Protein AF-A0A9P7X6T1-F1 (afdb_monomer)

Foldseek 3Di:
DQQDCVQQNLCSLPDDPCCCVDPSVVVHCVVPVCSDAPQHDDPRGNPCPVVVVVVVVVCVVVVVVVFVDKAFDLVQADPPQFQDPCLLVDPDRSDPSNVDGFDWDDDPHIATRRHTDMDTD

Secondary structure (DSSP, 8-state):
-TT-HHHH-TTTTS--GGGGTSHHIIIIIIT-GGG--TT--GGGS-TTHHHHHHHHHHHHHHHHHH-S-EEE-GGGSPTT-SPPGGGGG---TT--GGG-SS-EEESSSEEETT---EEE-

pLDDT: mean 93.68, std 4.41, range [69.19, 98.44]

Radius of gyration: 17.25 Å; Cα contacts (8 Å, |Δi|>4): 108; chains: 1; bounding box: 41×31×41 Å

Nearest PDB structures (foldseek):
  7p6l-assembly3_C  TM=8.406E-01  e=4.278E-03  Thermothelomyces thermophilus ATCC 42464
  1oxa-assembly1_A  TM=5.833E-01  e=8.181E+00  Saccharopolyspora erythraea

Sequence (121 aa):
MHRSVELWGPDAIQFDPDRWLDERNKKYYLENPFIFLPFLAGPRICLGQQFAYNEISFFLIRFLQQFQHVELAPEGHPEGTLPPVEWKDDVNVGTRKPIEKIWPKSHVTMYCKGGLWVRVK

Solvent-accessible surface area (backbone atoms only — not comparable to full-atom values): 7432 Å² total; per-residue (Å²): 104,80,58,30,44,90,66,59,36,94,60,27,72,58,93,62,80,61,45,74,77,43,71,56,23,55,70,35,42,70,74,38,58,83,56,62,53,96,47,55,64,73,102,70,34,48,89,56,50,68,5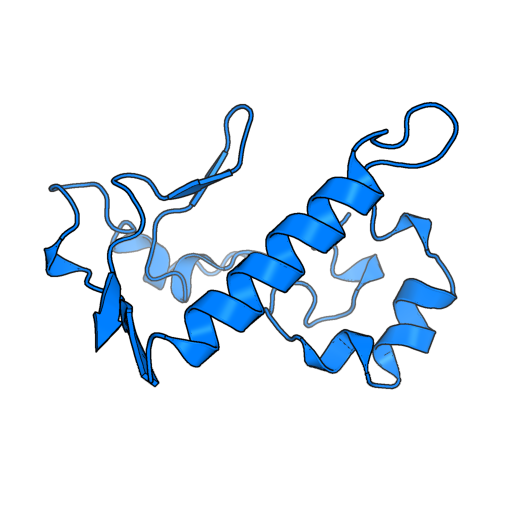7,50,53,50,53,52,52,51,49,52,54,54,48,58,72,71,33,83,42,78,41,83,30,76,86,70,45,49,89,92,23,59,52,63,76,68,29,62,73,56,80,60,87,86,65,57,54,52,76,48,85,58,26,79,44,70,82,94,58,78,45,45,41,65,54,86,46,64,49,72,77

Mean predicted aligned error: 4.04 Å

Structure (mmCIF, N/CA/C/O backbone):
data_AF-A0A9P7X6T1-F1
#
_entry.id   AF-A0A9P7X6T1-F1
#
loop_
_atom_site.group_PDB
_atom_site.id
_atom_site.type_symbol
_atom_site.label_atom_id
_atom_site.label_alt_id
_atom_site.label_comp_id
_atom_site.label_asym_id
_atom_site.label_entity_id
_atom_site.label_seq_id
_atom_site.pdbx_PDB_ins_code
_atom_site.Cartn_x
_atom_site.Cartn_y
_atom_site.Cartn_z
_atom_site.occupancy
_atom_site.B_iso_or_equiv
_atom_site.auth_seq_id
_atom_site.auth_comp_id
_atom_site.auth_asym_id
_atom_site.auth_atom_id
_atom_site.pdbx_PDB_model_num
ATOM 1 N N . MET A 1 1 ? -0.054 3.123 -15.336 1.00 89.75 1 MET A N 1
ATO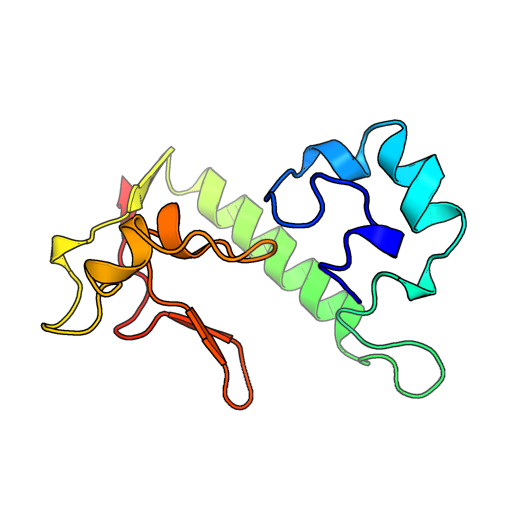M 2 C CA . MET A 1 1 ? 1.170 2.296 -15.421 1.00 89.75 1 MET A CA 1
ATOM 3 C C . MET A 1 1 ? 1.240 1.240 -14.312 1.00 89.75 1 MET A C 1
ATOM 5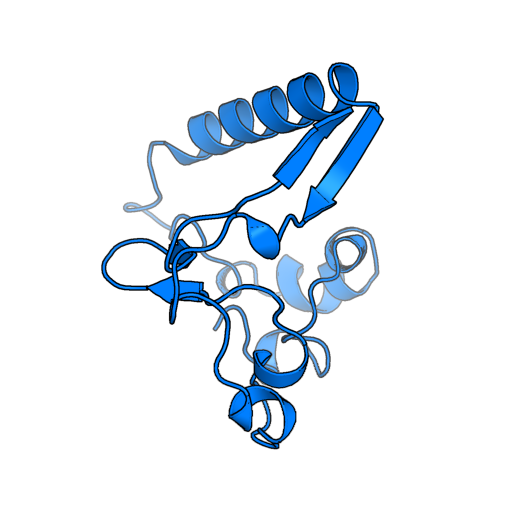 O O . MET A 1 1 ? 1.096 0.081 -14.656 1.00 89.75 1 MET A O 1
ATOM 9 N N . HIS A 1 2 ? 1.361 1.582 -13.016 1.00 92.00 2 HIS A N 1
ATOM 10 C CA . HIS A 1 2 ? 1.556 0.590 -11.924 1.00 92.00 2 HIS A CA 1
ATOM 11 C C . HIS A 1 2 ? 0.445 -0.467 -11.748 1.00 92.00 2 HIS A C 1
ATOM 13 O O . HIS A 1 2 ? 0.649 -1.455 -11.061 1.00 92.00 2 HIS A O 1
ATOM 19 N N . ARG A 1 3 ? -0.741 -0.246 -12.326 1.00 90.56 3 ARG A N 1
ATOM 20 C CA . ARG A 1 3 ? -1.870 -1.196 -12.341 1.00 90.56 3 ARG A CA 1
ATOM 21 C C . ARG A 1 3 ? -2.284 -1.588 -13.766 1.00 90.56 3 ARG A C 1
ATOM 23 O O . ARG A 1 3 ? -3.411 -2.010 -13.991 1.00 90.56 3 ARG A O 1
ATOM 30 N N . SER A 1 4 ? -1.416 -1.343 -14.752 1.00 92.31 4 SER A N 1
ATOM 31 C CA . SER A 1 4 ? -1.701 -1.675 -16.150 1.00 92.31 4 SER A CA 1
ATOM 32 C C . SER A 1 4 ? -1.603 -3.180 -16.352 1.00 92.31 4 SER A C 1
ATOM 34 O O . SER A 1 4 ? -0.530 -3.745 -16.155 1.00 92.31 4 SER A O 1
ATOM 36 N N . VAL A 1 5 ? -2.694 -3.801 -16.800 1.00 92.81 5 VAL A N 1
ATOM 37 C CA . VAL A 1 5 ? -2.729 -5.228 -17.156 1.00 92.81 5 VAL A CA 1
ATOM 38 C C . VAL A 1 5 ? -1.737 -5.552 -18.275 1.00 92.81 5 VAL A C 1
ATOM 40 O O . VAL A 1 5 ? -1.122 -6.612 -18.264 1.00 92.81 5 VAL A O 1
ATOM 43 N N . GLU A 1 6 ? -1.518 -4.615 -19.197 1.00 93.56 6 GLU A N 1
ATOM 44 C CA . GLU A 1 6 ? -0.551 -4.765 -20.290 1.00 93.56 6 GLU A CA 1
ATOM 45 C C . GLU A 1 6 ? 0.892 -4.910 -19.780 1.00 93.56 6 GLU A C 1
ATOM 47 O O . GLU A 1 6 ? 1.651 -5.720 -20.299 1.00 93.56 6 GLU A O 1
ATOM 52 N N . LEU A 1 7 ? 1.261 -4.160 -18.735 1.00 94.94 7 LEU A N 1
ATOM 53 C CA . LEU A 1 7 ? 2.628 -4.151 -18.199 1.00 94.94 7 LEU A CA 1
ATOM 54 C C . LEU A 1 7 ? 2.846 -5.199 -17.103 1.00 94.94 7 LEU A C 1
ATOM 56 O O . LEU A 1 7 ? 3.963 -5.671 -16.924 1.00 94.94 7 LEU A O 1
ATOM 60 N N . TRP A 1 8 ? 1.796 -5.536 -16.351 1.00 94.44 8 TRP A N 1
ATOM 61 C CA . TRP A 1 8 ? 1.903 -6.330 -15.123 1.00 94.44 8 TRP A CA 1
ATOM 62 C C . TRP A 1 8 ? 1.195 -7.687 -15.184 1.00 94.44 8 TRP A C 1
ATOM 64 O O . TRP A 1 8 ? 1.377 -8.495 -14.272 1.00 94.44 8 TRP A O 1
ATOM 74 N N . GLY A 1 9 ? 0.437 -7.961 -16.249 1.00 93.62 9 GLY A N 1
ATOM 75 C CA . GLY A 1 9 ? -0.340 -9.185 -16.415 1.00 93.62 9 GLY A CA 1
ATOM 76 C C . GLY A 1 9 ? -1.783 -9.089 -15.893 1.00 93.62 9 GLY A C 1
ATOM 77 O O . GLY A 1 9 ? -2.213 -8.049 -15.390 1.00 93.62 9 GLY A O 1
ATOM 78 N N . PRO A 1 10 ? -2.571 -10.172 -16.025 1.00 93.25 10 PRO A N 1
ATOM 79 C CA . PRO A 1 10 ? -4.000 -10.190 -15.681 1.00 93.25 10 PRO A CA 1
ATOM 80 C C . PRO A 1 10 ? -4.285 -9.937 -14.191 1.00 93.25 10 PRO A C 1
ATOM 82 O O . PRO A 1 10 ? -5.369 -9.489 -13.829 1.00 93.25 10 PRO A O 1
ATOM 85 N N . ASP A 1 11 ? -3.307 -10.185 -13.326 1.00 92.69 11 ASP A N 1
ATOM 86 C CA . ASP A 1 11 ? -3.355 -9.996 -11.879 1.00 92.69 11 ASP A CA 1
ATOM 87 C C . ASP A 1 11 ? -2.897 -8.594 -11.430 1.00 92.69 11 ASP A C 1
ATOM 89 O O . ASP A 1 11 ? -2.798 -8.350 -10.232 1.00 92.69 11 ASP A O 1
ATOM 93 N N . ALA A 1 12 ? -2.662 -7.644 -12.348 1.00 92.75 12 ALA A N 1
ATOM 94 C CA . ALA A 1 12 ? -2.128 -6.302 -12.055 1.00 92.75 12 ALA A CA 1
ATOM 95 C C . ALA A 1 12 ? -2.902 -5.491 -10.996 1.00 92.75 12 ALA A C 1
ATOM 97 O O . ALA A 1 12 ? -2.374 -4.536 -10.422 1.00 92.75 12 ALA A O 1
ATOM 98 N N . ILE A 1 13 ? -4.172 -5.826 -10.765 1.00 90.56 13 ILE A N 1
ATOM 99 C CA . ILE A 1 13 ? -5.017 -5.176 -9.758 1.00 90.56 13 ILE A CA 1
ATOM 100 C C . ILE A 1 13 ? -5.000 -5.877 -8.401 1.00 90.56 13 ILE A C 1
ATOM 102 O O . ILE A 1 13 ? -5.495 -5.306 -7.428 1.00 90.56 13 ILE A O 1
ATOM 106 N N . GLN A 1 14 ? -4.455 -7.087 -8.310 1.00 91.38 14 GLN A N 1
ATOM 107 C CA . GLN A 1 14 ? -4.380 -7.847 -7.070 1.00 91.38 14 GLN A CA 1
ATOM 108 C C . GLN A 1 14 ? -3.205 -7.368 -6.215 1.00 91.38 14 GLN A C 1
ATOM 110 O O . GLN A 1 14 ? -2.190 -6.892 -6.718 1.00 91.38 14 GLN A O 1
ATOM 115 N N . PHE A 1 15 ? -3.374 -7.438 -4.894 1.00 92.12 15 PHE A N 1
ATOM 116 C CA . PHE A 1 15 ? -2.262 -7.213 -3.978 1.00 92.12 15 PHE A CA 1
ATOM 117 C C . PHE A 1 15 ? -1.637 -8.572 -3.697 1.00 92.12 15 PHE A C 1
ATOM 119 O O . PHE A 1 15 ? -2.225 -9.370 -2.974 1.00 92.12 15 PHE A O 1
ATOM 126 N N . ASP A 1 16 ? -0.485 -8.817 -4.309 1.00 94.69 16 ASP A N 1
ATOM 127 C CA . ASP A 1 16 ? 0.258 -10.063 -4.191 1.00 94.69 16 ASP A CA 1
ATOM 128 C C . ASP A 1 16 ? 1.744 -9.735 -3.948 1.00 94.69 16 ASP A C 1
ATOM 130 O O . ASP A 1 16 ? 2.421 -9.258 -4.869 1.00 94.69 16 ASP A O 1
ATOM 134 N N . PRO A 1 17 ? 2.249 -9.907 -2.712 1.00 95.12 17 PRO A N 1
ATOM 135 C CA . PRO A 1 17 ? 3.649 -9.649 -2.396 1.00 95.12 17 PRO A CA 1
ATOM 136 C C . PRO A 1 17 ? 4.603 -10.679 -3.022 1.00 95.12 17 PRO A C 1
ATOM 138 O O . PRO A 1 17 ? 5.757 -10.338 -3.284 1.00 95.12 17 PRO A O 1
ATOM 141 N N . ASP A 1 18 ? 4.140 -11.893 -3.332 1.00 97.06 18 ASP A N 1
ATOM 142 C CA . ASP A 1 18 ? 4.991 -12.967 -3.859 1.00 97.06 18 ASP A CA 1
ATOM 143 C C . ASP A 1 18 ? 5.411 -12.711 -5.311 1.00 97.06 18 ASP A C 1
ATOM 145 O O . ASP A 1 18 ? 6.399 -13.269 -5.790 1.00 97.06 18 ASP A O 1
ATOM 149 N N . ARG A 1 19 ? 4.748 -11.774 -6.003 1.00 95.75 19 ARG A N 1
ATOM 150 C CA . ARG A 1 19 ? 5.108 -11.355 -7.370 1.00 95.75 19 ARG A CA 1
ATOM 151 C C . ARG A 1 19 ? 6.544 -10.850 -7.502 1.00 95.75 19 ARG A C 1
ATOM 153 O O . ARG A 1 19 ? 7.089 -10.840 -8.602 1.00 95.75 19 ARG A O 1
ATOM 160 N N . TRP A 1 20 ? 7.135 -10.373 -6.408 1.00 95.31 20 TRP A N 1
ATOM 161 C CA . TRP A 1 20 ? 8.521 -9.901 -6.373 1.00 95.31 20 TRP A CA 1
ATOM 162 C C . TRP A 1 20 ? 9.524 -11.036 -6.134 1.00 95.31 20 TRP A C 1
ATOM 164 O O . TRP A 1 20 ? 10.726 -10.842 -6.317 1.00 95.31 20 TRP A O 1
ATOM 174 N N . LEU A 1 21 ? 9.038 -12.210 -5.736 1.00 97.00 21 LEU A N 1
ATOM 175 C CA . LEU A 1 21 ? 9.834 -13.376 -5.361 1.00 97.00 21 LEU A CA 1
ATOM 176 C C . LEU A 1 21 ? 9.791 -14.483 -6.422 1.00 97.00 21 LEU A C 1
ATOM 178 O O . LEU A 1 21 ? 10.692 -15.317 -6.461 1.00 97.00 21 LEU A O 1
ATOM 182 N N . ASP A 1 22 ? 8.779 -14.483 -7.288 1.00 96.19 22 ASP A N 1
ATOM 183 C CA . ASP A 1 22 ? 8.601 -15.491 -8.331 1.00 96.19 22 ASP A CA 1
ATOM 184 C C . ASP A 1 22 ? 9.008 -15.016 -9.743 1.00 96.19 22 ASP A C 1
ATOM 186 O O . ASP A 1 22 ? 9.571 -13.937 -9.956 1.00 96.19 22 ASP A O 1
ATOM 190 N N . GLU A 1 23 ? 8.725 -15.851 -10.747 1.00 96.81 23 GLU A N 1
ATOM 191 C CA . GLU A 1 23 ? 9.097 -15.613 -12.146 1.00 96.81 23 GLU A CA 1
ATOM 192 C C . GLU A 1 23 ? 8.426 -14.373 -12.767 1.00 96.81 23 GLU A C 1
ATOM 194 O O . GLU A 1 23 ? 8.925 -13.838 -13.761 1.00 96.81 23 GLU A O 1
ATOM 199 N N . ARG A 1 24 ? 7.338 -13.853 -12.177 1.00 96.38 24 ARG A N 1
ATOM 200 C CA . ARG A 1 24 ? 6.707 -12.597 -12.613 1.00 96.38 24 ARG A CA 1
ATOM 201 C C . ARG A 1 24 ? 7.652 -11.417 -12.416 1.00 96.38 24 ARG A C 1
ATOM 203 O O . ARG A 1 24 ? 7.633 -10.500 -13.237 1.00 96.38 24 ARG A O 1
ATOM 210 N N . ASN A 1 25 ? 8.502 -11.440 -11.388 1.00 96.31 25 ASN A N 1
ATOM 211 C CA . ASN A 1 25 ? 9.481 -10.380 -11.158 1.00 96.31 25 ASN A CA 1
ATOM 212 C C . ASN A 1 25 ? 10.434 -10.245 -12.354 1.00 96.31 25 ASN A C 1
ATOM 214 O O . ASN A 1 25 ? 10.586 -9.162 -12.919 1.00 96.31 25 ASN A O 1
ATOM 218 N N . LYS A 1 26 ? 11.002 -11.375 -12.795 1.00 96.62 26 LYS A N 1
ATOM 219 C CA . LYS A 1 26 ? 1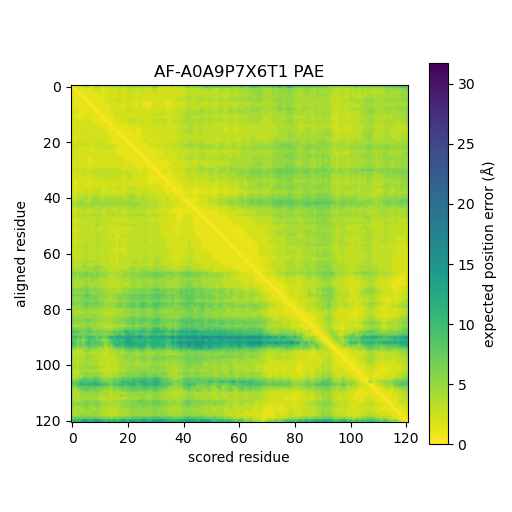1.866 -11.429 -13.981 1.00 96.62 26 LYS A CA 1
ATOM 220 C C . LYS A 1 26 ? 11.102 -11.005 -15.228 1.00 96.62 26 LYS A C 1
ATOM 222 O O . LYS A 1 26 ? 11.537 -10.099 -15.920 1.00 96.62 26 LYS A O 1
ATOM 227 N N . LYS A 1 27 ? 9.936 -11.613 -15.459 1.00 95.88 27 LYS A N 1
ATOM 228 C CA . LYS A 1 27 ? 9.123 -11.406 -16.662 1.00 95.88 27 LYS A CA 1
ATOM 229 C C . LYS A 1 27 ? 8.667 -9.958 -16.870 1.00 95.88 27 LYS A C 1
ATOM 231 O O . LYS A 1 27 ? 8.582 -9.524 -18.012 1.00 95.88 27 LYS A O 1
ATOM 236 N N . TYR A 1 28 ? 8.297 -9.251 -15.801 1.00 95.62 28 TYR A N 1
ATOM 237 C CA . TYR A 1 28 ? 7.687 -7.921 -15.906 1.00 95.62 28 TYR A CA 1
ATOM 238 C C . TYR A 1 28 ? 8.630 -6.809 -15.447 1.00 95.62 28 TYR A C 1
ATOM 240 O O . TYR A 1 28 ? 8.917 -5.888 -16.208 1.00 95.62 28 TYR A O 1
ATOM 248 N N . TYR A 1 29 ? 9.109 -6.872 -14.203 1.00 95.62 29 TYR A N 1
ATOM 249 C CA . TYR A 1 29 ? 9.832 -5.755 -13.598 1.00 95.62 29 TYR A CA 1
ATOM 250 C C . TYR A 1 29 ? 11.297 -5.687 -14.037 1.00 95.62 29 TYR A C 1
ATOM 252 O O . TYR A 1 29 ? 11.757 -4.611 -14.407 1.00 95.62 29 TYR A O 1
ATOM 260 N N . LEU A 1 30 ? 12.031 -6.805 -14.026 1.00 95.56 30 LEU A N 1
ATOM 261 C CA . LEU A 1 30 ? 13.459 -6.788 -14.378 1.00 95.56 30 LEU A CA 1
ATOM 262 C C . LEU A 1 30 ? 13.696 -6.512 -15.870 1.00 95.56 30 LEU A C 1
ATOM 264 O O . LEU A 1 30 ? 14.667 -5.840 -16.206 1.00 95.56 30 LEU A O 1
ATOM 268 N N . GLU A 1 31 ? 12.793 -6.967 -16.743 1.00 94.81 31 GLU A N 1
ATOM 269 C CA . GLU A 1 31 ? 12.797 -6.648 -18.182 1.00 94.81 31 GLU A CA 1
ATOM 270 C C . GLU A 1 31 ? 12.512 -5.161 -18.456 1.00 94.81 31 GLU A C 1
ATOM 272 O O . GLU A 1 31 ? 13.031 -4.584 -19.411 1.00 94.81 31 GLU A O 1
ATOM 277 N N . ASN A 1 32 ? 11.699 -4.505 -17.618 1.00 94.12 32 ASN A N 1
ATOM 278 C CA . ASN A 1 32 ? 11.375 -3.088 -17.776 1.00 94.12 32 ASN A CA 1
ATOM 279 C C . ASN A 1 32 ? 11.195 -2.372 -16.424 1.00 94.12 32 ASN A C 1
ATOM 281 O O . ASN A 1 32 ? 10.066 -2.115 -16.003 1.00 94.12 32 ASN A O 1
ATOM 285 N N . PRO A 1 33 ? 12.282 -1.949 -15.754 1.00 93.38 33 PRO A N 1
ATOM 286 C CA . PRO A 1 33 ? 12.193 -1.352 -14.417 1.00 93.38 33 PRO A CA 1
ATOM 287 C C . PRO A 1 33 ? 11.363 -0.059 -14.350 1.00 93.38 33 PRO A C 1
ATOM 289 O O . PRO A 1 33 ? 10.844 0.299 -13.293 1.00 93.38 33 PRO A O 1
ATOM 292 N N . PHE A 1 34 ? 11.186 0.634 -15.481 1.00 93.94 34 PHE A N 1
ATOM 293 C CA . PHE A 1 34 ? 10.407 1.871 -15.566 1.00 93.94 34 PHE A CA 1
ATOM 294 C C . PHE A 1 34 ? 8.888 1.654 -15.494 1.00 93.94 34 PHE A C 1
ATOM 296 O O . PHE A 1 34 ? 8.151 2.639 -15.459 1.00 93.94 34 PHE A O 1
ATOM 303 N N . ILE A 1 35 ? 8.399 0.407 -15.413 1.00 94.81 35 ILE A N 1
ATOM 304 C CA . ILE A 1 35 ? 6.978 0.121 -15.137 1.00 94.81 35 ILE A CA 1
ATOM 305 C C . ILE A 1 35 ? 6.600 0.284 -13.653 1.00 94.81 35 ILE A C 1
ATOM 307 O O . ILE A 1 35 ? 5.412 0.200 -13.317 1.00 94.81 35 ILE A O 1
ATOM 311 N N . PHE A 1 36 ? 7.585 0.511 -12.773 1.00 95.06 36 PHE A N 1
ATOM 312 C CA . PHE A 1 36 ? 7.407 0.732 -11.337 1.00 95.06 36 PHE A CA 1
ATOM 313 C C . PHE A 1 36 ? 8.213 1.944 -10.845 1.00 95.06 36 PHE A C 1
ATOM 315 O O . PHE A 1 36 ? 9.400 1.845 -10.546 1.00 95.06 36 PHE A O 1
ATOM 322 N N . LEU A 1 37 ? 7.556 3.098 -10.722 1.00 94.69 37 LEU A N 1
ATOM 323 C CA . LEU A 1 37 ? 8.165 4.385 -10.367 1.00 94.69 37 LEU A CA 1
ATOM 324 C C . LEU A 1 37 ? 7.515 5.031 -9.125 1.00 94.69 37 LEU A C 1
ATOM 326 O O . LEU A 1 37 ? 7.023 6.159 -9.207 1.00 94.69 37 LEU A O 1
ATOM 330 N N . PRO A 1 38 ? 7.493 4.368 -7.952 1.00 92.81 38 PRO A N 1
ATOM 331 C CA . PRO A 1 38 ? 6.906 4.944 -6.736 1.00 92.81 38 PRO A CA 1
ATOM 332 C C . PRO A 1 38 ? 7.645 6.199 -6.241 1.00 92.81 38 PRO A C 1
ATOM 334 O O . PRO A 1 38 ? 7.050 7.036 -5.570 1.00 92.81 38 PRO A O 1
ATOM 337 N N . PHE A 1 39 ? 8.922 6.347 -6.606 1.00 95.31 39 PHE A N 1
ATOM 338 C CA . PHE A 1 39 ? 9.785 7.475 -6.247 1.00 95.31 39 PHE A CA 1
ATOM 339 C C . PHE A 1 39 ? 10.258 8.277 -7.469 1.00 95.31 39 PHE A C 1
ATOM 341 O O . PHE A 1 39 ? 11.221 9.036 -7.359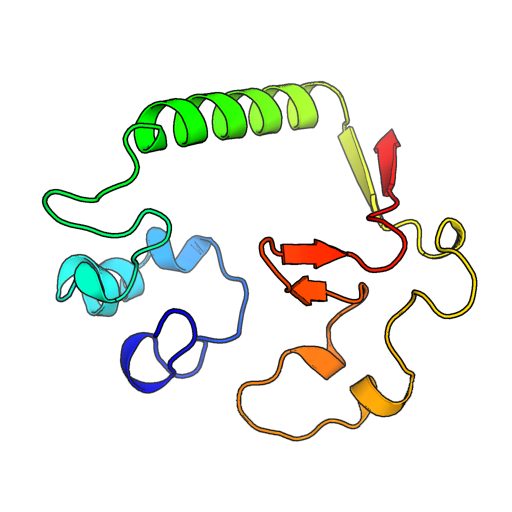 1.00 95.31 39 PHE A O 1
ATOM 348 N N . LEU A 1 40 ? 9.578 8.129 -8.617 1.00 93.94 40 LEU A N 1
ATOM 349 C CA . LEU A 1 40 ? 10.044 8.576 -9.940 1.00 93.94 40 LEU A CA 1
ATOM 350 C C . LEU A 1 40 ? 11.358 7.878 -10.354 1.00 93.94 40 LEU A C 1
ATOM 352 O O . LEU A 1 40 ? 11.729 6.852 -9.790 1.00 93.94 40 LEU A O 1
ATOM 356 N N . ALA A 1 41 ? 12.029 8.395 -11.382 1.00 93.31 41 ALA A N 1
ATOM 357 C CA . ALA A 1 41 ? 13.336 7.933 -11.843 1.00 93.31 41 ALA A CA 1
ATOM 358 C C . ALA A 1 41 ? 14.164 9.097 -12.411 1.00 93.31 41 ALA A C 1
ATOM 360 O O . ALA A 1 41 ? 13.655 10.199 -12.637 1.00 93.31 41 ALA A O 1
ATOM 361 N N . GLY A 1 42 ? 15.450 8.837 -12.658 1.00 93.81 42 GLY A N 1
ATOM 362 C CA . GLY A 1 42 ? 16.375 9.808 -13.240 1.00 93.81 42 GLY A CA 1
ATOM 363 C C . GLY A 1 42 ? 16.771 10.931 -12.269 1.00 93.81 42 GLY A C 1
ATOM 364 O O . GLY A 1 42 ? 16.675 10.762 -11.055 1.00 93.81 42 GLY A O 1
ATOM 365 N N . PRO A 1 43 ? 17.197 12.104 -12.775 1.00 95.94 43 PRO A N 1
ATOM 366 C CA . PRO A 1 43 ? 17.727 13.200 -11.950 1.00 95.94 43 PRO A CA 1
ATOM 367 C C . PRO A 1 43 ? 16.741 13.805 -10.937 1.00 95.94 43 PRO A C 1
ATOM 369 O O . PRO A 1 43 ? 17.133 14.601 -10.090 1.00 95.94 43 PRO A O 1
ATOM 372 N N . ARG A 1 44 ? 15.449 13.476 -11.051 1.00 95.44 44 ARG A N 1
ATOM 373 C CA . ARG A 1 44 ? 14.367 13.944 -10.170 1.00 95.44 44 ARG A CA 1
ATOM 374 C C . ARG A 1 44 ? 13.795 12.822 -9.298 1.00 95.44 44 ARG A C 1
ATOM 376 O O . ARG A 1 44 ? 12.704 12.985 -8.756 1.00 95.44 44 ARG A O 1
ATOM 383 N N . ILE A 1 45 ? 14.507 11.699 -9.179 1.00 96.38 45 ILE A N 1
ATOM 384 C CA . ILE A 1 45 ? 14.164 10.635 -8.235 1.00 96.38 45 ILE A CA 1
ATOM 385 C C . ILE A 1 45 ? 14.098 11.198 -6.811 1.00 96.38 45 ILE A C 1
ATOM 387 O O . ILE A 1 45 ? 14.840 12.119 -6.457 1.00 96.38 45 ILE A O 1
ATOM 391 N N . CYS A 1 46 ? 13.182 10.679 -5.997 1.00 97.00 46 CYS A N 1
ATOM 392 C CA . CYS A 1 46 ? 13.011 11.135 -4.625 1.00 97.00 46 CYS A CA 1
ATOM 393 C C . CYS A 1 46 ? 14.323 10.999 -3.839 1.00 97.00 46 CYS A C 1
ATOM 395 O O . CYS A 1 46 ? 14.788 9.889 -3.578 1.00 97.00 46 CYS A O 1
ATOM 397 N N . LEU A 1 47 ? 14.879 12.128 -3.388 1.00 97.81 47 LEU A N 1
ATOM 398 C CA . LEU A 1 47 ? 16.092 12.150 -2.564 1.00 97.81 47 LEU A CA 1
ATOM 399 C C . LEU A 1 47 ? 15.909 11.368 -1.249 1.00 97.81 47 LEU A C 1
ATOM 401 O O . LEU A 1 47 ? 16.860 10.810 -0.713 1.00 97.81 47 LEU A O 1
ATOM 405 N N . GLY A 1 48 ? 14.670 11.293 -0.757 1.00 97.88 48 GLY A N 1
ATOM 406 C CA . GLY A 1 48 ? 14.297 10.557 0.447 1.00 97.88 48 GLY A CA 1
ATOM 407 C C . GLY A 1 48 ? 13.998 9.072 0.235 1.00 97.88 48 GLY A C 1
ATOM 408 O O . GLY A 1 48 ? 13.561 8.437 1.185 1.00 97.88 48 GLY A O 1
ATOM 409 N N . GLN A 1 49 ? 14.192 8.493 -0.957 1.00 96.94 49 GLN A N 1
ATOM 410 C CA . GLN A 1 49 ? 13.815 7.098 -1.235 1.00 96.94 49 GLN A CA 1
ATOM 411 C C . GLN A 1 49 ? 14.448 6.096 -0.257 1.00 96.94 49 GLN A C 1
ATOM 413 O O . GLN A 1 49 ? 13.753 5.249 0.297 1.00 96.94 49 GLN A O 1
ATOM 418 N N . GLN A 1 50 ? 15.759 6.196 -0.022 1.00 97.44 50 GLN A N 1
ATOM 419 C CA . GLN A 1 50 ? 16.458 5.274 0.884 1.00 97.44 50 GLN A CA 1
ATOM 420 C C . GLN A 1 50 ? 16.016 5.466 2.337 1.00 97.44 50 GLN A C 1
ATOM 422 O O . GLN A 1 50 ? 15.819 4.498 3.066 1.00 97.44 50 GLN A O 1
ATOM 427 N N . PHE A 1 51 ? 15.786 6.718 2.738 1.00 98.12 51 PHE A N 1
ATOM 428 C CA . PHE A 1 51 ? 15.244 7.033 4.055 1.00 98.12 51 PHE A CA 1
ATOM 429 C C . PHE A 1 51 ? 13.838 6.446 4.234 1.00 98.12 51 PHE A C 1
ATOM 431 O O . PHE A 1 51 ? 13.583 5.771 5.224 1.00 98.12 51 PHE A O 1
ATOM 438 N N . ALA A 1 52 ? 12.960 6.608 3.242 1.00 97.62 52 ALA A N 1
ATOM 439 C CA . ALA A 1 52 ? 11.611 6.056 3.266 1.00 97.62 52 ALA A CA 1
ATOM 440 C C . ALA A 1 52 ? 11.616 4.526 3.394 1.00 97.62 52 ALA A C 1
ATOM 442 O O . ALA A 1 52 ? 10.835 3.990 4.178 1.00 97.62 52 ALA A O 1
ATOM 443 N N . TYR A 1 53 ? 12.506 3.827 2.675 1.00 97.50 53 TYR A N 1
ATOM 444 C CA . TYR A 1 53 ? 12.650 2.375 2.812 1.00 97.50 53 TYR A CA 1
ATOM 445 C C . TYR A 1 53 ? 13.128 1.959 4.202 1.00 97.50 53 TYR A C 1
ATOM 447 O O . TYR A 1 53 ? 12.604 0.990 4.752 1.00 97.50 53 TYR A O 1
ATOM 455 N N . ASN A 1 54 ? 14.068 2.694 4.792 1.00 98.19 54 ASN A N 1
ATOM 456 C CA . ASN A 1 54 ? 14.553 2.404 6.139 1.00 98.19 54 ASN A CA 1
ATOM 457 C C . ASN A 1 54 ? 13.463 2.627 7.193 1.00 98.19 54 ASN A C 1
ATOM 459 O O . ASN A 1 54 ? 13.207 1.734 7.998 1.00 98.19 54 ASN A O 1
ATOM 463 N N . GLU A 1 55 ? 12.783 3.773 7.147 1.00 98.44 55 GLU A N 1
ATOM 464 C CA . GLU A 1 55 ? 11.700 4.124 8.071 1.00 98.44 55 GLU A CA 1
ATOM 465 C C . GLU A 1 55 ? 10.558 3.104 8.016 1.00 98.44 55 GLU A C 1
ATOM 467 O O . GLU A 1 55 ? 10.152 2.578 9.053 1.00 98.44 55 GLU A O 1
ATOM 472 N N . ILE A 1 56 ? 10.066 2.758 6.817 1.00 97.75 56 ILE A N 1
ATOM 473 C CA . ILE A 1 56 ? 8.939 1.823 6.702 1.00 97.75 56 ILE A CA 1
ATOM 474 C C . ILE A 1 56 ? 9.333 0.400 7.098 1.00 97.75 56 ILE A C 1
ATOM 476 O O . ILE A 1 56 ? 8.547 -0.287 7.746 1.00 97.75 56 ILE A O 1
ATOM 480 N N . SER A 1 57 ? 10.551 -0.037 6.764 1.00 97.94 57 SER A N 1
ATOM 481 C CA . SER A 1 57 ? 11.037 -1.367 7.144 1.00 97.94 57 SER A CA 1
ATOM 482 C C . SER A 1 57 ? 11.185 -1.472 8.657 1.00 97.94 57 SER A C 1
ATOM 484 O O . SER A 1 57 ? 10.704 -2.430 9.260 1.00 97.94 57 SER A O 1
ATOM 486 N N . PHE A 1 58 ? 11.792 -0.461 9.286 1.00 98.38 58 PHE A N 1
ATOM 487 C CA . PHE A 1 58 ? 11.919 -0.402 10.736 1.00 98.38 58 PHE A CA 1
ATOM 488 C C . PHE A 1 58 ? 10.546 -0.381 11.407 1.00 98.38 58 PHE A C 1
ATOM 490 O O . PHE A 1 58 ? 10.286 -1.206 12.284 1.00 98.38 58 PHE A O 1
ATOM 497 N N . PHE A 1 59 ? 9.646 0.502 10.965 1.00 98.19 59 PHE A N 1
ATOM 498 C CA . PHE A 1 59 ? 8.290 0.588 11.495 1.00 98.19 59 PHE A CA 1
ATOM 499 C C . PHE A 1 59 ? 7.562 -0.755 11.403 1.00 98.19 59 PHE A C 1
ATOM 501 O O . PHE A 1 59 ? 7.069 -1.233 12.420 1.00 98.19 59 PHE A O 1
ATOM 508 N N . LEU A 1 60 ? 7.531 -1.392 10.226 1.00 97.06 60 LEU A N 1
ATOM 509 C CA . LEU A 1 60 ? 6.838 -2.668 10.025 1.00 97.06 60 LEU A CA 1
ATOM 510 C C . LEU A 1 60 ? 7.395 -3.767 10.932 1.00 97.06 60 LEU A C 1
ATOM 512 O O . LEU A 1 60 ? 6.621 -4.468 11.582 1.00 97.06 60 LEU A O 1
ATOM 516 N N . ILE A 1 61 ? 8.722 -3.890 11.032 1.00 97.88 61 ILE A N 1
ATOM 517 C CA . ILE A 1 61 ? 9.363 -4.885 11.903 1.00 97.88 61 ILE A CA 1
ATOM 518 C C . ILE A 1 61 ? 8.989 -4.634 13.366 1.00 97.88 61 ILE A C 1
ATOM 520 O O . ILE A 1 61 ? 8.557 -5.554 14.057 1.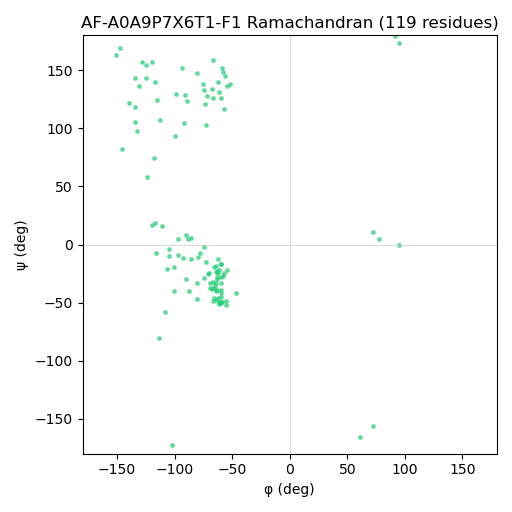00 97.88 61 ILE A O 1
ATOM 524 N N . ARG A 1 62 ? 9.124 -3.394 13.850 1.00 98.12 62 ARG A N 1
ATOM 525 C CA . ARG A 1 62 ? 8.812 -3.052 15.246 1.00 98.12 62 ARG A CA 1
ATOM 526 C C . ARG A 1 62 ? 7.329 -3.206 15.559 1.00 98.12 62 ARG A C 1
ATOM 528 O O . ARG A 1 62 ? 6.989 -3.666 16.643 1.00 98.12 62 ARG A O 1
ATOM 535 N N . PHE A 1 63 ? 6.464 -2.861 14.613 1.00 97.12 63 PHE A N 1
ATOM 536 C CA . PHE A 1 63 ? 5.021 -3.005 14.735 1.00 97.12 63 PHE A CA 1
ATOM 537 C C . PHE A 1 63 ? 4.615 -4.479 14.864 1.00 97.12 63 PHE A C 1
ATOM 539 O O . PHE A 1 63 ? 3.901 -4.825 15.800 1.00 97.12 63 PHE A O 1
ATOM 546 N N . LEU A 1 64 ? 5.141 -5.357 14.003 1.00 96.12 64 LEU A N 1
ATOM 547 C CA . LEU A 1 64 ? 4.867 -6.801 14.044 1.00 96.12 64 LEU A CA 1
ATOM 548 C C . LEU A 1 64 ? 5.518 -7.519 15.238 1.00 96.12 64 LEU A C 1
ATOM 550 O O . LEU A 1 64 ? 5.036 -8.560 15.666 1.00 96.12 64 LEU A O 1
ATOM 554 N N . GLN A 1 65 ? 6.613 -6.983 15.784 1.00 96.88 65 GLN A N 1
ATOM 555 C CA . GLN A 1 65 ? 7.210 -7.486 17.027 1.00 96.88 65 GLN A CA 1
ATOM 556 C C . GLN A 1 65 ? 6.402 -7.099 18.269 1.00 96.88 65 GLN A C 1
ATOM 558 O O . GLN A 1 65 ? 6.467 -7.802 19.274 1.00 96.88 65 GLN A O 1
ATOM 563 N N . GLN A 1 66 ? 5.696 -5.968 18.216 1.00 97.44 66 GLN A N 1
ATOM 564 C CA . GLN A 1 66 ? 4.939 -5.434 19.344 1.00 97.44 66 GLN A CA 1
ATOM 565 C C . GLN A 1 66 ? 3.515 -5.988 19.411 1.00 97.44 66 GLN A C 1
ATOM 567 O O . GLN A 1 66 ? 3.018 -6.244 20.503 1.00 97.44 66 GLN A O 1
ATOM 572 N N . PHE A 1 67 ? 2.854 -6.142 18.263 1.00 97.25 67 PHE A N 1
ATOM 573 C CA . PHE A 1 67 ? 1.462 -6.576 18.185 1.00 97.25 67 PHE A CA 1
ATOM 574 C C . PHE A 1 67 ? 1.377 -7.928 17.496 1.00 97.25 67 PHE A C 1
ATOM 576 O O . PHE A 1 67 ? 1.825 -8.089 16.361 1.00 97.25 67 PHE A O 1
ATOM 583 N N . GLN A 1 68 ? 0.770 -8.896 18.175 1.00 95.81 68 GLN A N 1
ATOM 584 C CA . GLN A 1 68 ? 0.612 -10.243 17.643 1.00 95.81 68 GLN A CA 1
ATOM 585 C C . GLN A 1 68 ? -0.572 -10.316 16.675 1.00 95.81 68 GLN A C 1
ATOM 587 O O . GLN A 1 68 ? -0.541 -11.091 15.720 1.00 95.81 68 GLN A O 1
ATOM 592 N N . HIS A 1 69 ? -1.620 -9.524 16.919 1.00 96.38 69 HIS A N 1
ATOM 593 C CA . HIS A 1 69 ? -2.818 -9.507 16.085 1.00 96.38 69 HIS A CA 1
ATOM 594 C C . HIS A 1 69 ? -3.206 -8.086 15.700 1.00 96.38 69 HIS A C 1
ATOM 596 O O . HIS A 1 69 ? -3.235 -7.180 16.533 1.00 96.38 69 HIS A O 1
ATOM 602 N N . VAL A 1 70 ? -3.562 -7.918 14.426 1.00 96.19 70 VAL A N 1
ATOM 603 C CA . VAL A 1 70 ? -4.033 -6.655 13.859 1.00 96.19 70 VAL A CA 1
ATOM 604 C C . VAL A 1 70 ? -5.257 -6.942 13.007 1.00 96.19 70 VAL A C 1
ATOM 606 O O . VAL A 1 70 ? -5.187 -7.676 12.023 1.00 96.19 70 VAL A O 1
ATOM 609 N N . GLU A 1 71 ? -6.386 -6.357 13.383 1.00 96.50 71 GLU A N 1
ATOM 610 C CA . GLU A 1 71 ? -7.655 -6.519 12.683 1.00 96.50 71 GLU A CA 1
ATOM 611 C C . GLU A 1 71 ? -8.217 -5.163 12.287 1.00 96.50 71 GLU A C 1
ATOM 613 O O . GLU A 1 71 ? -8.142 -4.204 13.053 1.00 96.50 71 GLU A O 1
ATOM 618 N N . LEU A 1 72 ? -8.843 -5.087 11.112 1.00 95.31 72 LEU A N 1
ATOM 619 C CA . LEU A 1 72 ? -9.618 -3.909 10.738 1.00 95.31 72 LEU A CA 1
ATOM 620 C C . LEU A 1 72 ? -10.787 -3.723 11.721 1.00 95.31 72 LEU A C 1
ATOM 622 O O . LEU A 1 72 ? -11.458 -4.691 12.086 1.00 95.31 72 LEU A O 1
ATOM 626 N N . ALA A 1 73 ? -11.046 -2.473 12.094 1.00 95.88 73 ALA A N 1
ATOM 627 C CA . ALA A 1 73 ? -12.099 -2.065 13.017 1.00 95.88 73 ALA A CA 1
ATOM 628 C C . ALA A 1 73 ? -13.116 -1.139 12.316 1.00 95.88 73 ALA A C 1
ATOM 630 O O . ALA A 1 73 ? -13.078 0.078 12.518 1.00 95.88 73 ALA A O 1
ATOM 631 N N . PRO A 1 74 ? -14.008 -1.670 11.450 1.00 92.38 74 PRO A N 1
ATOM 632 C CA . PRO A 1 74 ? -14.972 -0.855 10.706 1.00 92.38 74 PRO A CA 1
ATOM 633 C C . PRO A 1 74 ? -15.889 -0.024 11.605 1.00 92.38 74 PRO A C 1
ATOM 635 O O . PRO A 1 74 ? -16.340 1.037 11.196 1.00 92.38 74 PRO A O 1
ATOM 638 N N . GLU A 1 75 ? -16.141 -0.480 12.831 1.00 93.44 75 GLU A N 1
ATOM 639 C CA . GLU A 1 75 ? -16.958 0.227 13.817 1.00 93.44 75 GLU A CA 1
ATOM 640 C C . GLU A 1 75 ? -16.340 1.549 14.296 1.00 93.44 75 GLU A C 1
ATOM 642 O O . GLU A 1 75 ? -17.055 2.402 14.811 1.00 93.44 75 GLU A O 1
ATOM 647 N N . GLY A 1 76 ? -15.028 1.740 14.111 1.00 92.62 76 GLY A N 1
ATOM 648 C CA . GLY A 1 76 ? -14.344 2.996 14.425 1.00 92.62 76 GLY A CA 1
ATOM 649 C C . GLY A 1 76 ? -14.521 4.083 13.359 1.00 92.62 76 GLY A C 1
ATOM 650 O O . GLY A 1 76 ? -14.160 5.235 13.592 1.00 92.62 76 GLY A O 1
ATOM 651 N N . HIS A 1 77 ? -15.062 3.746 12.184 1.00 94.56 77 HIS A N 1
ATOM 652 C CA . HIS A 1 77 ? -15.223 4.700 11.091 1.00 94.56 77 HIS A CA 1
ATOM 653 C C . HIS A 1 77 ? -16.381 5.681 11.347 1.00 94.56 77 HIS A C 1
ATOM 655 O O . HIS A 1 77 ? -17.495 5.245 11.641 1.00 94.56 77 HIS A O 1
ATOM 661 N N . PRO A 1 78 ? -16.179 6.999 11.137 1.00 95.31 78 PRO A N 1
ATOM 662 C CA . PRO A 1 78 ? -17.279 7.959 11.140 1.00 95.31 78 PRO A CA 1
ATOM 663 C C . PRO A 1 78 ? -18.336 7.623 10.081 1.00 95.31 78 PRO A C 1
ATOM 665 O O . PRO A 1 78 ? -18.024 7.060 9.023 1.00 95.31 78 PRO A O 1
ATOM 668 N N . GLU A 1 79 ? -19.582 8.020 10.333 1.00 93.62 79 GLU A N 1
ATOM 669 C CA . GLU A 1 79 ? -20.698 7.769 9.421 1.00 93.62 79 GLU A CA 1
ATOM 670 C C . GLU A 1 79 ? -20.408 8.301 8.002 1.00 93.62 79 GLU A C 1
ATOM 672 O O . GLU A 1 79 ? -19.835 9.375 7.808 1.00 93.62 79 GLU A O 1
ATOM 677 N N . GLY A 1 80 ? -20.743 7.504 6.981 1.00 92.94 80 GLY A N 1
ATOM 678 C CA . GLY A 1 80 ? -20.521 7.855 5.571 1.00 92.94 80 GLY A CA 1
ATOM 679 C C . GLY A 1 80 ? -19.058 7.820 5.097 1.00 92.94 80 GLY A C 1
ATOM 680 O O . GLY A 1 80 ? -18.747 8.309 3.998 1.00 92.94 80 GLY A O 1
ATOM 681 N N . THR A 1 81 ? -18.134 7.269 5.895 1.00 95.06 81 THR A N 1
ATOM 682 C CA . THR A 1 81 ? -16.714 7.138 5.510 1.00 95.06 81 THR A CA 1
ATOM 683 C C . THR A 1 81 ? -16.310 5.750 5.015 1.00 95.06 81 THR A C 1
ATOM 685 O O . THR A 1 81 ? -15.320 5.643 4.290 1.00 95.06 81 THR A O 1
ATOM 688 N N . LEU A 1 82 ? -17.098 4.717 5.322 1.00 94.31 82 LEU A N 1
ATOM 689 C CA . LEU A 1 82 ? -16.945 3.378 4.749 1.00 94.31 82 LEU A CA 1
ATOM 690 C C . LEU A 1 82 ? -17.251 3.368 3.237 1.00 94.31 82 LEU A C 1
ATOM 692 O O . LEU A 1 82 ? -17.933 4.276 2.748 1.00 94.31 82 LEU A O 1
ATOM 696 N N . PRO A 1 83 ? -16.756 2.365 2.485 1.00 94.88 83 PRO A N 1
ATOM 697 C CA . PRO A 1 83 ? -17.086 2.198 1.073 1.00 94.88 83 PRO A CA 1
ATOM 698 C C . PRO A 1 83 ? -18.602 2.206 0.814 1.00 94.88 83 PRO A C 1
ATOM 700 O O . PRO A 1 83 ? -19.341 1.570 1.570 1.00 94.88 83 PRO A O 1
ATOM 703 N N . PRO A 1 84 ? -19.070 2.884 -0.250 1.00 93.56 84 PRO A N 1
ATOM 704 C CA . PRO A 1 84 ? -20.468 2.825 -0.665 1.00 93.56 84 PRO A CA 1
ATOM 705 C C . PRO A 1 84 ? -20.913 1.394 -0.975 1.00 93.56 84 PRO A C 1
ATOM 707 O O . PRO A 1 84 ? -20.118 0.585 -1.455 1.00 93.56 84 PRO A O 1
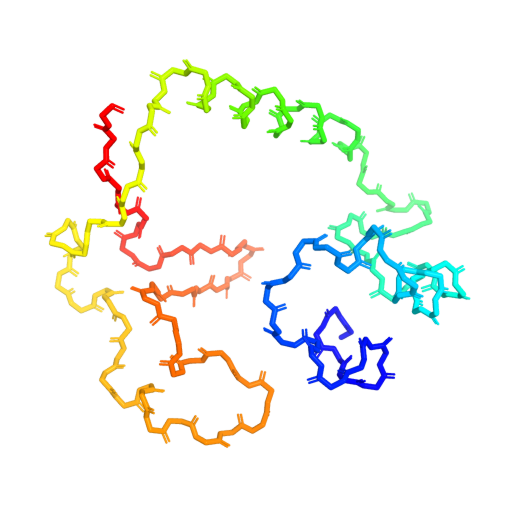ATOM 710 N N . VAL A 1 85 ? -22.186 1.078 -0.731 1.00 91.44 85 VAL A N 1
ATOM 711 C CA . VAL A 1 85 ? -22.707 -0.291 -0.897 1.00 91.44 85 VAL A CA 1
ATOM 712 C C . VAL A 1 85 ? -22.642 -0.719 -2.362 1.00 91.44 85 VAL A C 1
ATOM 714 O O . VAL A 1 85 ? -22.278 -1.857 -2.654 1.00 91.44 85 VAL A O 1
ATOM 717 N N . GLU A 1 86 ? -22.882 0.226 -3.270 1.00 92.50 86 GLU A N 1
ATOM 718 C CA . GLU A 1 86 ? -22.845 0.031 -4.726 1.00 92.50 86 GLU A CA 1
ATOM 719 C C . GLU A 1 86 ? -21.475 -0.440 -5.247 1.00 92.50 86 GLU A C 1
ATOM 721 O O . GLU A 1 86 ? -21.373 -0.940 -6.363 1.00 92.50 86 GLU A O 1
ATOM 726 N N . TRP A 1 87 ? -20.395 -0.303 -4.463 1.00 92.44 87 TRP A N 1
ATOM 727 C CA . TRP A 1 87 ? -19.070 -0.798 -4.856 1.00 92.44 87 TRP A CA 1
ATOM 728 C C . TRP A 1 87 ? -19.023 -2.311 -5.027 1.00 92.44 87 TRP A C 1
ATOM 730 O O . TRP A 1 87 ? -18.207 -2.792 -5.811 1.00 92.44 87 TRP A O 1
ATOM 740 N N . LYS A 1 88 ? -19.883 -3.049 -4.316 1.00 89.94 88 LYS A N 1
ATOM 741 C CA . LYS A 1 88 ? -19.973 -4.510 -4.424 1.00 89.94 88 LYS A CA 1
ATOM 742 C C . LYS A 1 88 ? -20.404 -4.967 -5.815 1.00 89.94 88 LYS A C 1
ATOM 744 O O . LYS A 1 88 ? -19.967 -6.024 -6.256 1.00 89.94 88 LYS A O 1
ATOM 749 N N . ASP A 1 89 ? -21.189 -4.142 -6.499 1.00 90.88 89 ASP A N 1
ATOM 750 C CA . ASP A 1 89 ? -21.755 -4.438 -7.814 1.00 90.88 89 ASP A CA 1
ATOM 751 C C . ASP A 1 89 ? -20.922 -3.827 -8.957 1.00 90.88 89 ASP A C 1
ATOM 753 O O . ASP A 1 89 ? -21.306 -3.899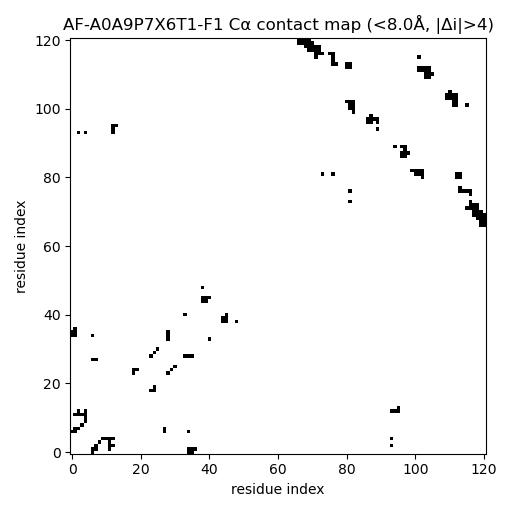 -10.125 1.00 90.88 89 ASP A O 1
ATOM 757 N N . ASP A 1 90 ? -19.776 -3.204 -8.651 1.00 85.81 90 ASP A N 1
ATOM 758 C CA . ASP A 1 90 ? -18.925 -2.585 -9.666 1.00 85.81 90 ASP A CA 1
ATOM 759 C C . ASP A 1 90 ? -18.201 -3.657 -10.500 1.00 85.81 90 ASP A C 1
ATOM 761 O O . ASP A 1 90 ? -17.210 -4.253 -10.075 1.00 85.81 90 ASP A O 1
ATOM 765 N N . VAL A 1 91 ? -18.701 -3.876 -11.718 1.00 80.62 91 VAL A N 1
ATOM 766 C CA . VAL A 1 91 ? -1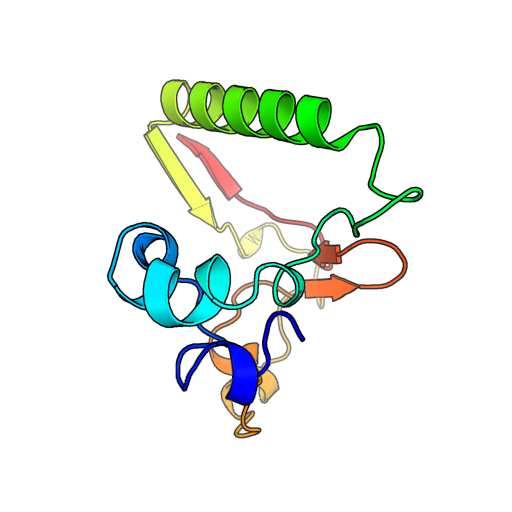8.168 -4.843 -12.693 1.00 80.62 91 VAL A CA 1
ATOM 767 C C . VAL A 1 91 ? -17.067 -4.275 -13.597 1.00 80.62 91 VAL A C 1
ATOM 769 O O . VAL A 1 91 ? -16.625 -4.954 -14.526 1.00 80.62 91 VAL A O 1
ATOM 772 N N . ASN A 1 92 ? -16.621 -3.030 -13.386 1.00 80.62 92 ASN A N 1
ATOM 773 C CA . ASN A 1 92 ? -15.633 -2.423 -14.274 1.00 80.62 92 ASN A CA 1
ATOM 774 C C . ASN A 1 92 ? -14.286 -3.146 -14.173 1.00 80.62 92 ASN A C 1
ATOM 776 O O . ASN A 1 92 ? -13.683 -3.261 -13.105 1.00 80.62 92 ASN A O 1
ATOM 780 N N . VAL A 1 93 ? -13.759 -3.579 -15.317 1.00 69.19 93 VAL A N 1
ATOM 781 C CA . VAL A 1 93 ? -12.440 -4.214 -15.383 1.00 69.19 93 VAL A CA 1
ATOM 782 C C . VAL A 1 93 ? -11.372 -3.221 -14.916 1.00 69.19 93 VAL A C 1
ATOM 784 O O . VAL A 1 93 ? -11.330 -2.074 -15.358 1.00 69.19 93 VAL A O 1
ATOM 787 N N . GLY A 1 94 ? -10.500 -3.661 -14.008 1.00 73.44 94 GLY A N 1
ATOM 788 C CA . GLY A 1 94 ? -9.408 -2.838 -13.482 1.00 73.44 94 GLY A CA 1
ATOM 789 C C . GLY A 1 94 ? -9.712 -2.118 -12.160 1.00 73.44 94 GLY A C 1
ATOM 790 O O . GLY A 1 94 ? -8.840 -1.426 -11.627 1.00 73.44 94 GLY A O 1
ATOM 791 N N . THR A 1 95 ? -10.915 -2.281 -11.602 1.00 84.06 95 THR A N 1
ATOM 792 C CA . THR A 1 95 ? -11.271 -1.750 -10.279 1.00 84.06 95 THR A CA 1
ATOM 793 C C . THR A 1 95 ? -11.057 -2.774 -9.164 1.00 84.06 95 THR A C 1
ATOM 795 O O . THR A 1 95 ? -11.153 -3.979 -9.373 1.00 84.06 95 THR A O 1
ATOM 798 N N . ARG A 1 96 ? -10.789 -2.285 -7.949 1.00 88.19 96 ARG A N 1
ATOM 799 C CA . ARG A 1 96 ? -10.775 -3.098 -6.719 1.00 88.19 96 ARG A CA 1
ATOM 800 C C . ARG A 1 96 ? -12.010 -2.874 -5.848 1.00 88.19 96 ARG A C 1
ATOM 802 O O . ARG A 1 96 ? -12.155 -3.531 -4.827 1.00 88.19 96 ARG A O 1
ATOM 809 N N . LYS A 1 97 ? -12.899 -1.954 -6.233 1.00 91.31 97 LYS A N 1
ATOM 810 C CA . LYS A 1 97 ? -14.040 -1.520 -5.410 1.00 91.31 97 LYS A CA 1
ATOM 811 C C . LYS A 1 97 ? -14.845 -2.669 -4.769 1.00 91.31 97 LYS A C 1
ATOM 813 O O . LYS A 1 97 ? -15.099 -2.542 -3.575 1.00 91.31 97 LYS A O 1
ATOM 818 N N . PRO A 1 98 ? -15.150 -3.795 -5.452 1.00 91.12 98 PRO A N 1
ATOM 819 C CA . PRO A 1 98 ? -15.930 -4.877 -4.842 1.00 91.12 98 PRO A CA 1
ATOM 820 C C . PRO A 1 98 ? -15.278 -5.549 -3.629 1.00 91.12 98 PRO A C 1
ATOM 822 O O . PRO A 1 98 ? -15.977 -6.121 -2.796 1.00 91.12 98 PRO A O 1
ATOM 825 N N . ILE A 1 99 ? -13.946 -5.493 -3.520 1.00 90.38 99 ILE A N 1
ATOM 826 C CA . ILE A 1 99 ? -13.180 -6.147 -2.448 1.00 90.38 99 ILE A CA 1
ATOM 827 C C . ILE A 1 99 ? -12.665 -5.166 -1.388 1.00 90.38 99 ILE A C 1
ATOM 829 O O . ILE A 1 99 ? -12.153 -5.597 -0.352 1.00 90.38 99 ILE A O 1
ATOM 833 N N . GLU A 1 100 ? -12.764 -3.857 -1.631 1.00 92.31 100 GLU A N 1
ATOM 834 C CA . GLU A 1 100 ? -12.245 -2.853 -0.705 1.00 92.31 100 GLU A CA 1
ATOM 835 C C . GLU A 1 100 ? -13.112 -2.760 0.556 1.00 92.31 100 GLU A C 1
ATOM 837 O O . GLU A 1 100 ? -14.325 -2.563 0.500 1.00 92.31 100 GLU A O 1
ATOM 842 N N . LYS A 1 101 ? -12.465 -2.864 1.721 1.00 93.31 101 LYS A N 1
ATOM 843 C CA . LYS A 1 101 ? -13.103 -2.715 3.045 1.00 93.31 101 LYS A CA 1
ATOM 844 C C . LYS A 1 101 ? -12.945 -1.309 3.630 1.00 93.31 101 LYS A C 1
ATOM 846 O O . LYS A 1 101 ? -13.551 -0.984 4.645 1.00 93.31 101 LYS A O 1
ATOM 851 N N . ILE A 1 102 ? -12.125 -0.487 2.985 1.00 94.31 102 ILE A N 1
ATOM 852 C CA . ILE A 1 102 ? -11.832 0.905 3.325 1.00 94.31 102 ILE A CA 1
ATOM 853 C C . ILE A 1 102 ? -12.034 1.763 2.083 1.00 94.31 102 ILE A C 1
ATOM 855 O O . ILE A 1 102 ? -11.969 1.257 0.965 1.00 94.31 102 ILE A O 1
ATOM 859 N N . TRP A 1 103 ? -12.277 3.063 2.252 1.00 94.31 103 TRP A N 1
ATOM 860 C CA . TRP A 1 103 ? -12.475 3.959 1.114 1.00 94.31 103 TRP A CA 1
ATOM 861 C C . TRP A 1 103 ? -11.192 4.746 0.806 1.00 94.31 103 TRP A C 1
ATOM 863 O O . TRP A 1 103 ? -10.987 5.824 1.375 1.00 94.31 103 TRP A O 1
ATOM 873 N N . PRO A 1 104 ? -10.326 4.264 -0.106 1.00 92.88 104 PRO A N 1
ATOM 874 C CA . PRO A 1 104 ? -9.155 5.017 -0.523 1.00 92.88 104 PRO A CA 1
ATOM 875 C C . PRO A 1 104 ? -9.572 6.263 -1.311 1.00 92.88 104 PRO A C 1
ATOM 877 O O . PRO A 1 104 ? -10.408 6.218 -2.219 1.00 92.88 104 PRO A O 1
ATOM 880 N N . LYS A 1 105 ? -8.963 7.393 -0.968 1.00 92.38 105 LYS A N 1
ATOM 881 C CA . LYS A 1 105 ? -9.054 8.670 -1.675 1.00 92.38 105 LYS A CA 1
ATOM 882 C C . LYS A 1 105 ? -7.646 9.134 -2.017 1.00 92.38 105 LYS A C 1
ATOM 884 O O . LYS A 1 105 ? -6.684 8.763 -1.351 1.00 92.38 105 LYS A O 1
ATOM 889 N N . SER A 1 106 ? -7.530 9.944 -3.059 1.00 90.62 106 SER A N 1
ATOM 890 C CA . SER A 1 106 ? -6.264 10.543 -3.469 1.00 90.62 106 SER A CA 1
ATOM 891 C C . SER A 1 106 ? -6.525 11.980 -3.885 1.00 90.62 106 SER A C 1
ATOM 893 O O . SER A 1 106 ? -7.336 12.212 -4.777 1.00 90.62 106 SER A O 1
ATOM 895 N N . HIS A 1 107 ? -5.851 12.923 -3.231 1.00 88.88 107 HIS A N 1
ATOM 896 C CA . HIS A 1 107 ? -5.765 14.312 -3.690 1.00 88.88 107 HIS A CA 1
ATOM 897 C C . HIS A 1 107 ? -4.310 14.588 -4.069 1.00 88.88 107 HIS A C 1
ATOM 899 O O . HIS A 1 107 ? -3.941 14.461 -5.231 1.00 88.88 107 HIS A O 1
ATOM 905 N N . VAL A 1 108 ? -3.476 14.853 -3.060 1.00 88.62 108 VAL A N 1
ATOM 906 C CA . VAL A 1 108 ? -2.012 14.956 -3.184 1.00 88.62 108 VAL A CA 1
ATOM 907 C C . VAL A 1 108 ? -1.340 13.664 -2.716 1.00 88.62 108 VAL A C 1
ATOM 909 O O . VAL A 1 108 ? -0.413 13.174 -3.351 1.00 88.62 108 VAL A O 1
ATOM 912 N N . THR A 1 109 ? -1.847 13.075 -1.633 1.00 86.94 109 THR A N 1
ATOM 913 C CA . THR A 1 109 ? -1.449 11.759 -1.124 1.00 86.94 109 THR A CA 1
ATOM 914 C C . THR A 1 109 ? -2.651 10.822 -1.105 1.00 86.94 109 THR A C 1
ATOM 916 O O . THR A 1 109 ? -3.805 11.268 -1.080 1.00 86.94 109 THR A O 1
ATOM 919 N N . MET A 1 110 ? -2.386 9.516 -1.137 1.00 90.94 110 MET A N 1
ATOM 920 C CA . MET A 1 110 ? -3.415 8.509 -0.887 1.00 90.94 110 MET A CA 1
ATOM 921 C C . MET A 1 110 ? -3.716 8.439 0.611 1.00 90.94 110 MET A C 1
ATOM 923 O O . MET A 1 110 ? -2.799 8.451 1.429 1.00 90.94 110 MET A O 1
ATOM 927 N N . TYR A 1 111 ? -4.992 8.336 0.967 1.00 94.00 111 TYR A N 1
ATOM 928 C CA . TYR A 1 111 ? -5.444 8.200 2.351 1.00 94.00 111 TYR A CA 1
ATOM 929 C C . TYR A 1 111 ? -6.765 7.427 2.425 1.00 94.00 111 TYR A C 1
ATOM 931 O O . TYR A 1 111 ? -7.482 7.294 1.432 1.00 94.00 111 TYR A O 1
ATOM 939 N N . CYS A 1 112 ? -7.104 6.932 3.613 1.00 95.06 112 CYS A N 1
ATOM 940 C CA . CYS A 1 112 ? -8.395 6.298 3.879 1.00 95.06 112 CYS A CA 1
ATOM 941 C C . CYS A 1 112 ? -9.398 7.364 4.330 1.00 95.06 112 CYS A C 1
ATOM 943 O O . CYS A 1 112 ? -9.145 8.082 5.301 1.00 95.06 112 CYS A O 1
ATOM 945 N N . LYS A 1 113 ? -10.538 7.493 3.643 1.00 95.44 113 LYS A N 1
ATOM 946 C CA . LYS A 1 113 ? -11.615 8.396 4.070 1.00 95.44 113 LYS A CA 1
ATOM 947 C C . LYS A 1 113 ? -12.083 7.978 5.469 1.00 95.44 113 LYS A C 1
ATOM 949 O O . LYS A 1 113 ? -12.434 6.823 5.676 1.00 95.44 113 LYS A O 1
ATOM 954 N N . GLY A 1 114 ? -12.083 8.918 6.414 1.00 94.06 114 GLY A N 1
ATOM 955 C CA . GLY A 1 114 ? -12.445 8.643 7.810 1.00 94.06 114 GLY A CA 1
ATOM 956 C C . GLY A 1 114 ? -11.361 7.957 8.647 1.00 94.06 114 GLY A C 1
ATOM 957 O O . GLY A 1 114 ? -11.626 7.655 9.804 1.00 94.06 114 GLY A O 1
ATOM 958 N N . GLY A 1 115 ? -10.157 7.747 8.102 1.00 94.38 115 GLY A N 1
ATOM 959 C CA . GLY A 1 115 ? -9.049 7.071 8.784 1.00 94.38 115 GLY A CA 1
ATOM 960 C C . GLY A 1 115 ? -8.965 5.574 8.479 1.00 94.38 115 GLY A C 1
ATOM 961 O O . GLY A 1 115 ? -9.809 5.022 7.778 1.00 94.38 115 GLY A O 1
ATOM 962 N N . LEU A 1 116 ? -7.901 4.931 8.967 1.00 95.19 116 LEU A N 1
ATOM 963 C CA . LEU A 1 116 ? -7.748 3.476 8.988 1.00 95.19 116 LEU A CA 1
ATOM 964 C C . LEU A 1 116 ? -7.785 3.040 10.450 1.00 95.19 116 LEU A C 1
ATOM 966 O O . LEU A 1 116 ? -6.838 3.290 11.194 1.00 95.19 116 LEU A O 1
ATOM 970 N N . TRP A 1 117 ? -8.883 2.414 10.851 1.00 95.75 117 TRP A N 1
ATOM 971 C CA . TRP A 1 117 ? -9.089 1.985 12.227 1.00 95.75 117 TRP A CA 1
ATOM 972 C C . TRP A 1 117 ? -8.756 0.510 12.368 1.00 95.75 117 TRP A C 1
ATOM 974 O O . TRP A 1 117 ? -9.231 -0.319 11.590 1.00 95.75 117 TRP A O 1
ATOM 984 N N . VAL A 1 118 ? -7.934 0.182 13.361 1.00 96.12 118 VAL A N 1
ATOM 985 C CA . VAL A 1 118 ? -7.513 -1.191 13.636 1.00 96.12 118 VAL A CA 1
ATOM 986 C C . VAL A 1 118 ? -7.610 -1.496 15.124 1.00 96.12 118 VAL A C 1
ATOM 988 O O . VAL A 1 118 ? -7.322 -0.643 15.962 1.00 96.12 118 VAL A O 1
ATOM 991 N N . ARG A 1 119 ? -7.994 -2.729 15.454 1.00 96.69 119 ARG A N 1
ATOM 992 C CA . ARG A 1 119 ? -7.791 -3.307 16.782 1.00 96.69 119 ARG A CA 1
ATOM 993 C C . ARG A 1 119 ? -6.446 -4.014 16.773 1.00 96.69 119 ARG A C 1
ATOM 995 O O . ARG A 1 119 ? -6.187 -4.828 15.888 1.00 96.69 119 ARG A O 1
ATOM 1002 N N . VAL A 1 120 ? -5.617 -3.708 17.761 1.00 95.94 120 VAL A N 1
ATOM 1003 C CA . VAL A 1 120 ? -4.322 -4.362 17.966 1.00 95.94 120 VAL A CA 1
ATOM 1004 C C . VAL A 1 120 ? -4.330 -5.098 19.304 1.00 95.94 120 VAL A C 1
ATOM 1006 O O . VAL A 1 120 ? -4.914 -4.599 20.270 1.00 95.94 120 VAL A O 1
ATOM 1009 N N . LYS A 1 121 ? -3.739 -6.293 19.344 1.00 85.56 121 LYS A N 1
ATOM 1010 C CA . LYS A 1 121 ? -3.544 -7.104 20.554 1.00 85.56 121 LYS A CA 1
ATOM 1011 C C . LYS A 1 121 ? -2.132 -7.663 20.601 1.00 85.56 121 LYS A C 1
ATOM 1013 O O . LYS A 1 121 ? -1.614 -8.051 19.524 1.00 85.56 121 LYS A O 1
#